Protein AF-A0A6P8RVP3-F1 (afdb_monomer)

Sequence (110 aa):
MLLPLLFLSVMMGFRLIEIETNASRRFVKILGPEFVPPALVKIQGVVNPFARRIHITFEKDNENFIFHMSIRFDEKKNVVVINSQTNGTWGEEERVLSYFPFAPSQGFEA

Secondary structure (DSSP, 8-state):
---SSHHHHHHTTSEEEEEEE--SS-------TT--SSEEEEEEEE--TT-SEEEEEEEEETTEEEEEEEEESSSSS-EEEEEEEETTEE-PPEEE-S-----TT-EEE-

Organism: Geotrypetes seraphini (NCBI:txid260995)

Structure (mmCIF, N/CA/C/O backbone):
data_AF-A0A6P8RVP3-F1
#
_entry.id   AF-A0A6P8RVP3-F1
#
loop_
_atom_site.group_PDB
_atom_site.id
_atom_site.type_symbol
_atom_site.label_atom_id
_atom_site.label_alt_id
_atom_site.label_comp_id
_atom_site.label_asym_id
_atom_site.label_entity_id
_atom_site.label_seq_id
_atom_site.pdbx_PDB_ins_code
_atom_site.Cartn_x
_atom_site.Cartn_y
_atom_site.Cartn_z
_atom_site.occupancy
_atom_site.B_iso_or_equiv
_atom_site.auth_seq_id
_atom_site.auth_comp_id
_atom_site.auth_asym_id
_atom_site.auth_atom_id
_atom_site.pdbx_PDB_model_num
ATOM 1 N N . MET A 1 1 ? -34.466 7.691 -8.330 1.00 40.69 1 MET A N 1
ATOM 2 C CA . MET A 1 1 ? -33.372 6.734 -8.066 1.00 40.69 1 MET A CA 1
ATOM 3 C C . MET A 1 1 ? -32.915 6.174 -9.406 1.00 40.69 1 MET A C 1
ATOM 5 O O . MET A 1 1 ? -33.463 5.191 -9.875 1.00 40.69 1 MET A O 1
ATOM 9 N N . LEU A 1 2 ? -32.015 6.886 -10.082 1.00 37.78 2 LEU A N 1
ATOM 10 C CA . LEU A 1 2 ? -31.491 6.527 -11.400 1.00 37.78 2 LEU A CA 1
ATOM 11 C C . LEU A 1 2 ? -30.008 6.879 -11.408 1.00 37.78 2 LEU A C 1
ATOM 13 O O . LEU A 1 2 ? -29.659 8.046 -11.527 1.00 37.78 2 LEU A O 1
ATOM 17 N N . LEU A 1 3 ? -29.169 5.864 -11.240 1.00 40.69 3 LEU A N 1
ATOM 18 C CA . LEU A 1 3 ? -27.788 5.827 -11.718 1.00 40.69 3 LEU A CA 1
ATOM 19 C C . LEU A 1 3 ? -27.336 4.359 -11.686 1.00 40.69 3 LEU A C 1
ATOM 21 O O . LEU A 1 3 ? -26.940 3.870 -10.633 1.00 40.69 3 LEU A O 1
ATOM 25 N N . PRO A 1 4 ? -27.459 3.636 -12.817 1.00 45.25 4 PRO A N 1
ATOM 26 C CA . PRO A 1 4 ? -26.464 2.602 -13.098 1.00 45.25 4 PRO A CA 1
ATOM 27 C C . PRO A 1 4 ? -26.111 2.498 -14.595 1.00 45.25 4 PRO A C 1
ATOM 29 O O . PRO A 1 4 ? -25.929 1.401 -15.105 1.00 45.25 4 PRO A O 1
ATOM 32 N N . LEU A 1 5 ? -26.035 3.616 -15.329 1.00 34.41 5 LEU A N 1
ATOM 33 C CA . LEU A 1 5 ? -25.626 3.588 -16.748 1.00 34.41 5 LEU A CA 1
ATOM 34 C C . LEU A 1 5 ? -24.344 4.380 -17.052 1.00 34.41 5 LEU A C 1
ATOM 36 O O . LEU A 1 5 ? -23.596 3.984 -17.941 1.00 34.41 5 LEU A O 1
ATOM 40 N N . LEU A 1 6 ? -24.004 5.417 -16.274 1.00 35.94 6 LEU A N 1
ATOM 41 C CA . LEU A 1 6 ? -22.732 6.135 -16.467 1.00 35.94 6 LEU A CA 1
ATOM 42 C C . LEU A 1 6 ? -21.501 5.334 -16.009 1.00 35.94 6 LEU A C 1
ATOM 44 O O . LEU A 1 6 ? -20.448 5.443 -16.629 1.00 35.94 6 LEU A O 1
ATOM 48 N N . PHE A 1 7 ? -21.631 4.485 -14.984 1.00 38.50 7 PHE A N 1
ATOM 49 C CA . PHE A 1 7 ? -20.525 3.636 -14.515 1.00 38.50 7 PHE A CA 1
ATOM 50 C C . PHE A 1 7 ? -20.146 2.539 -15.522 1.00 38.50 7 PHE A C 1
ATOM 52 O O . PHE A 1 7 ? -18.979 2.168 -15.615 1.00 38.50 7 PHE A O 1
ATOM 59 N N . LE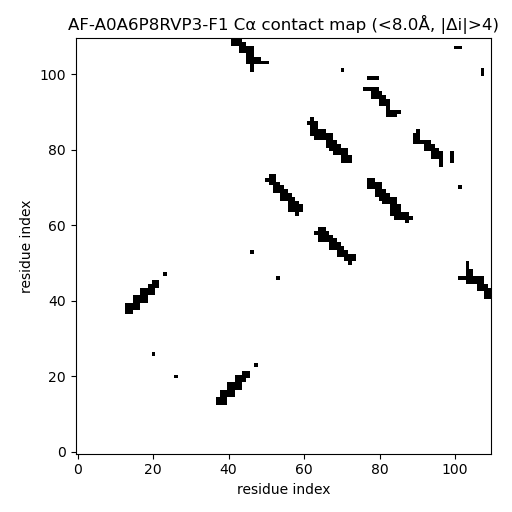U A 1 8 ? -21.103 2.057 -16.322 1.00 35.19 8 LEU A N 1
ATOM 60 C CA . LEU A 1 8 ? -20.851 1.003 -17.307 1.00 35.19 8 LEU A CA 1
ATOM 61 C C . LEU A 1 8 ? -20.141 1.541 -18.563 1.00 35.19 8 LEU A C 1
ATOM 63 O O . LEU A 1 8 ? -19.305 0.853 -19.142 1.00 35.19 8 LEU A O 1
ATOM 67 N N . SER A 1 9 ? -20.419 2.792 -18.952 1.00 37.06 9 SER A N 1
ATOM 68 C CA . SER A 1 9 ? -19.821 3.401 -20.148 1.00 37.06 9 SER A CA 1
ATOM 69 C C . SER A 1 9 ? -18.336 3.734 -19.985 1.00 37.06 9 SER A C 1
ATOM 71 O O . SER A 1 9 ? -17.623 3.741 -20.984 1.00 37.06 9 SER A O 1
ATOM 73 N N . VAL A 1 10 ? -17.854 3.999 -18.762 1.00 47.25 10 VAL A N 1
ATOM 74 C CA . VAL A 1 10 ? -16.418 4.235 -18.517 1.00 47.25 10 VAL A CA 1
ATOM 75 C C . VAL A 1 10 ? -15.639 2.918 -18.580 1.00 47.25 10 VAL A C 1
ATOM 77 O O . VAL A 1 10 ? -14.538 2.895 -19.113 1.00 47.25 10 VAL A O 1
ATOM 80 N N . MET A 1 11 ? -16.230 1.801 -18.141 1.00 49.50 11 MET A N 1
ATOM 81 C CA . MET A 1 11 ? -15.581 0.480 -18.139 1.00 49.50 11 MET A CA 1
ATOM 82 C C . MET A 1 11 ? -15.341 -0.103 -19.543 1.00 49.50 11 MET A C 1
ATOM 84 O O . MET A 1 11 ? -14.443 -0.922 -19.707 1.00 49.50 11 MET A O 1
ATOM 88 N N . MET A 1 12 ? -16.092 0.319 -20.571 1.00 53.31 12 MET A N 1
ATOM 89 C CA . MET A 1 12 ? -15.985 -0.237 -21.935 1.00 53.31 12 MET A CA 1
ATOM 90 C C . MET A 1 12 ? -14.663 0.082 -22.664 1.00 53.31 12 MET A C 1
ATOM 92 O O . MET A 1 12 ? -14.418 -0.492 -23.722 1.00 53.31 12 MET A O 1
ATOM 96 N N . GLY A 1 13 ? -13.811 0.963 -22.124 1.00 61.19 13 GLY A N 1
ATOM 97 C CA . GLY A 1 13 ? -12.521 1.335 -22.728 1.00 61.19 13 GLY A CA 1
ATOM 98 C C . GLY A 1 13 ? -11.268 0.871 -21.975 1.00 61.19 13 GLY A C 1
ATOM 99 O O . GLY A 1 13 ? -10.170 1.033 -22.501 1.00 61.19 13 GLY A O 1
ATOM 100 N N . PHE A 1 14 ? -11.399 0.311 -20.767 1.00 66.25 14 PHE A N 1
ATOM 101 C CA . PHE A 1 14 ? -10.257 -0.080 -19.934 1.00 66.25 14 PHE A CA 1
ATOM 102 C C . PHE A 1 14 ? -10.177 -1.596 -19.831 1.00 66.25 14 PHE A C 1
ATOM 104 O O . PHE A 1 14 ? -11.173 -2.280 -19.598 1.00 66.25 14 PHE A O 1
ATOM 111 N N . ARG A 1 15 ? -8.964 -2.136 -19.934 1.00 77.00 15 ARG A N 1
ATOM 112 C CA . ARG A 1 15 ? -8.730 -3.536 -19.586 1.00 77.00 15 ARG A CA 1
ATOM 113 C C . ARG A 1 15 ? -8.786 -3.678 -18.062 1.00 77.00 15 ARG A C 1
ATOM 115 O O . ARG A 1 15 ? -7.992 -3.043 -17.369 1.00 77.00 15 ARG A O 1
ATOM 122 N N . LEU A 1 16 ? -9.723 -4.486 -17.561 1.00 74.75 16 LEU A N 1
ATOM 123 C CA . LEU A 1 16 ? -9.852 -4.818 -16.141 1.00 74.75 16 LEU A CA 1
ATOM 124 C C . LEU A 1 16 ? -8.889 -5.953 -15.774 1.00 74.75 16 LEU A C 1
ATOM 126 O O . LEU A 1 16 ? -8.880 -7.004 -16.417 1.00 74.75 16 LEU A O 1
ATOM 130 N N . ILE A 1 17 ? -8.097 -5.745 -14.726 1.00 79.31 17 ILE A N 1
ATOM 131 C CA . ILE A 1 17 ? -7.244 -6.769 -14.121 1.00 79.31 17 ILE A CA 1
ATOM 132 C C . ILE A 1 17 ? -7.698 -6.971 -12.686 1.00 79.31 17 ILE A C 1
ATOM 134 O O . ILE A 1 17 ? -7.505 -6.096 -11.846 1.00 79.31 17 ILE A O 1
ATOM 138 N N . GLU A 1 18 ? -8.256 -8.144 -12.408 1.00 77.81 18 GLU A N 1
ATOM 139 C CA . GLU A 1 18 ? -8.657 -8.529 -11.058 1.00 77.81 18 GLU A CA 1
ATOM 140 C C . GLU A 1 18 ? -7.513 -9.261 -10.345 1.00 77.81 18 GLU A C 1
ATOM 142 O O . GLU A 1 18 ? -6.789 -10.093 -10.919 1.00 77.81 18 GLU A O 1
ATOM 147 N N . ILE A 1 19 ? -7.311 -8.892 -9.084 1.00 78.50 19 ILE A N 1
ATOM 148 C CA . ILE A 1 19 ? -6.347 -9.504 -8.179 1.00 78.50 19 ILE A CA 1
ATOM 149 C C . ILE A 1 19 ? -7.075 -9.830 -6.881 1.00 78.50 19 ILE A C 1
ATOM 151 O O . ILE A 1 19 ? -7.382 -8.940 -6.091 1.00 78.50 19 ILE A O 1
ATOM 155 N N . GLU A 1 20 ? -7.305 -11.118 -6.649 1.00 74.94 20 GLU A N 1
ATOM 156 C CA . GLU A 1 20 ? -7.785 -11.621 -5.368 1.00 74.94 20 GLU A CA 1
ATOM 157 C C . GLU A 1 20 ? -6.597 -12.043 -4.503 1.00 74.94 20 GLU A C 1
ATOM 159 O O . GLU A 1 20 ? -5.744 -12.829 -4.926 1.00 74.94 20 GLU A O 1
ATOM 164 N N . THR A 1 21 ? -6.533 -11.530 -3.277 1.00 68.62 21 THR A N 1
ATOM 165 C CA . THR A 1 21 ? -5.525 -11.940 -2.297 1.00 68.62 21 THR A CA 1
ATOM 166 C C . THR A 1 21 ? -6.170 -12.265 -0.955 1.00 68.62 21 THR A C 1
ATOM 168 O O . THR A 1 21 ? -6.846 -11.444 -0.338 1.00 68.62 21 THR A O 1
ATOM 171 N N . ASN A 1 22 ? -5.934 -13.486 -0.474 1.00 62.03 22 ASN A N 1
ATOM 172 C CA . ASN A 1 22 ? -6.268 -13.908 0.890 1.00 62.03 22 ASN A CA 1
ATOM 173 C C . ASN A 1 22 ? -5.027 -13.956 1.800 1.00 62.03 22 ASN A C 1
ATOM 175 O O . ASN A 1 22 ? -5.092 -14.455 2.926 1.00 62.03 22 ASN A O 1
ATOM 179 N N . ALA A 1 23 ? -3.871 -13.530 1.286 1.00 55.00 23 ALA A N 1
ATOM 180 C CA . ALA A 1 23 ? -2.599 -13.936 1.845 1.00 55.00 23 ALA A CA 1
ATOM 181 C C . ALA A 1 23 ? -2.234 -13.102 3.077 1.00 55.00 23 ALA A C 1
ATOM 183 O O . ALA A 1 23 ? -2.109 -11.882 3.033 1.00 55.00 23 ALA A O 1
ATOM 184 N N . SER A 1 24 ? -1.913 -13.794 4.167 1.00 58.91 24 SER A N 1
ATOM 185 C CA . SER A 1 24 ? -1.204 -13.256 5.335 1.00 58.91 24 SER A CA 1
ATOM 186 C C . SER A 1 24 ? 0.276 -12.920 5.053 1.00 58.91 24 SER A C 1
ATOM 188 O O . SER A 1 24 ? 1.046 -12.687 5.983 1.00 58.91 24 SER A O 1
ATOM 190 N N . ARG A 1 25 ? 0.697 -12.921 3.779 1.00 65.38 25 ARG A N 1
ATOM 191 C CA . ARG A 1 25 ? 2.077 -12.738 3.298 1.00 65.38 25 ARG A CA 1
ATOM 192 C C . ARG A 1 25 ? 2.108 -11.800 2.087 1.00 65.38 25 ARG A C 1
ATOM 194 O O . ARG A 1 25 ? 1.083 -11.584 1.449 1.00 65.38 25 ARG A O 1
ATOM 201 N N . ARG A 1 26 ? 3.299 -11.282 1.750 1.00 74.19 26 ARG A N 1
ATOM 202 C CA . ARG A 1 26 ? 3.526 -10.458 0.547 1.00 74.19 26 ARG A CA 1
ATOM 203 C C . ARG A 1 26 ? 3.043 -11.216 -0.695 1.00 74.19 26 ARG A C 1
ATOM 205 O O . ARG A 1 26 ? 3.536 -12.305 -0.979 1.00 74.19 26 ARG A O 1
ATOM 212 N N . PHE A 1 27 ? 2.106 -10.618 -1.420 1.00 81.12 27 PHE A N 1
ATOM 213 C CA . PHE A 1 27 ? 1.656 -11.072 -2.730 1.00 81.12 27 PHE A CA 1
ATOM 214 C C . PHE A 1 27 ? 2.293 -10.186 -3.803 1.00 81.12 27 PHE A C 1
ATOM 216 O O . PHE A 1 27 ? 2.335 -8.968 -3.646 1.00 81.12 27 PHE A O 1
ATOM 223 N N . VAL A 1 28 ? 2.801 -10.792 -4.875 1.00 82.00 28 VAL A N 1
ATOM 224 C CA . VAL A 1 28 ? 3.389 -10.080 -6.016 1.00 82.00 28 VAL A CA 1
ATOM 225 C C . VAL A 1 28 ? 2.822 -10.684 -7.294 1.00 82.00 28 VAL A C 1
ATOM 227 O O . VAL A 1 28 ? 2.898 -11.897 -7.487 1.00 82.00 28 VAL A O 1
ATOM 230 N N . LYS A 1 29 ? 2.276 -9.840 -8.172 1.00 83.88 29 LYS A N 1
ATOM 231 C CA . LYS A 1 29 ? 1.836 -10.219 -9.519 1.00 83.88 29 LYS A CA 1
ATOM 232 C C . LYS A 1 29 ? 2.597 -9.384 -10.537 1.00 83.88 29 LYS A C 1
ATOM 234 O O . LYS A 1 29 ? 2.530 -8.160 -10.508 1.00 83.88 29 LYS A O 1
ATOM 239 N N . ILE A 1 30 ? 3.300 -10.056 -11.443 1.00 84.62 30 ILE A N 1
ATOM 240 C CA . ILE A 1 30 ? 3.916 -9.413 -12.604 1.00 84.62 30 ILE A CA 1
ATOM 241 C C . ILE A 1 30 ? 2.794 -9.173 -13.616 1.00 84.62 30 ILE A C 1
ATOM 243 O O . ILE A 1 30 ? 2.154 -10.126 -14.051 1.00 84.62 30 ILE A O 1
ATOM 247 N N . LEU A 1 31 ? 2.525 -7.908 -13.948 1.00 82.31 31 LEU A N 1
ATOM 248 C CA . LEU A 1 31 ? 1.414 -7.530 -14.835 1.00 82.31 31 LEU A CA 1
ATOM 249 C C . LEU A 1 31 ? 1.691 -7.804 -16.327 1.00 82.31 31 LEU A C 1
ATOM 251 O O . LEU A 1 31 ? 0.769 -7.709 -17.131 1.00 82.31 31 LEU A O 1
ATOM 255 N N . GLY A 1 32 ? 2.938 -8.154 -16.667 1.00 79.88 32 GLY A N 1
ATOM 256 C CA . GLY A 1 32 ? 3.364 -8.559 -18.007 1.00 79.88 32 GLY A CA 1
ATOM 257 C C . GLY A 1 32 ? 3.285 -7.447 -19.070 1.00 79.88 32 GLY A C 1
ATOM 258 O O . GLY A 1 32 ? 2.835 -6.334 -18.789 1.00 79.88 32 GLY A O 1
ATOM 259 N N . PRO A 1 33 ? 3.764 -7.709 -20.301 1.00 79.69 33 PRO A N 1
ATOM 260 C CA . PRO A 1 33 ? 3.703 -6.753 -21.416 1.00 79.69 33 PRO A CA 1
ATOM 261 C C . PRO A 1 33 ? 2.269 -6.402 -21.849 1.00 79.69 33 PRO A C 1
ATOM 263 O O . PRO A 1 33 ? 2.052 -5.416 -22.546 1.00 79.69 33 PRO A O 1
ATOM 266 N N . GLU A 1 34 ? 1.281 -7.197 -21.449 1.00 73.44 34 GLU A N 1
ATOM 267 C CA . GLU A 1 34 ? -0.136 -6.986 -21.721 1.00 73.44 34 GLU A CA 1
ATOM 268 C C . GLU A 1 34 ? -0.770 -5.871 -20.870 1.00 73.44 34 GLU A C 1
ATOM 270 O O . GLU A 1 34 ? -1.913 -5.469 -21.123 1.00 73.44 34 GLU A O 1
ATOM 275 N N . PHE A 1 35 ? -0.065 -5.381 -19.847 1.00 81.19 35 PHE A N 1
ATOM 276 C CA . PHE A 1 35 ? -0.475 -4.201 -19.100 1.00 81.19 35 PHE A CA 1
ATOM 277 C C . PHE A 1 35 ? -0.194 -2.939 -19.914 1.00 81.19 35 PHE A C 1
ATOM 279 O O . PHE A 1 35 ? 0.909 -2.395 -19.904 1.00 81.19 35 PHE A O 1
ATOM 286 N N . VAL A 1 36 ? -1.218 -2.472 -20.622 1.00 81.44 36 VAL A N 1
ATOM 287 C CA . VAL A 1 36 ? -1.153 -1.263 -21.442 1.00 81.44 36 VAL A CA 1
ATOM 288 C C . VAL A 1 36 ? -2.106 -0.226 -20.856 1.00 81.44 36 VAL A C 1
ATOM 290 O O . VAL A 1 36 ? -3.312 -0.474 -20.807 1.00 81.44 36 VAL A O 1
ATOM 293 N N . PRO A 1 37 ? -1.597 0.930 -20.398 1.00 82.88 37 PRO A N 1
ATOM 294 C CA . PRO A 1 37 ? -2.447 2.038 -20.005 1.00 82.88 37 PRO A CA 1
ATOM 295 C C . PRO A 1 37 ? -3.275 2.580 -21.191 1.00 82.88 37 PRO A C 1
ATOM 297 O O . PRO A 1 37 ? -2.765 2.649 -22.309 1.00 82.88 37 PRO A O 1
ATOM 300 N N . PRO A 1 38 ? -4.518 3.024 -20.955 1.00 86.56 38 PRO A N 1
ATOM 301 C CA . PRO A 1 38 ? -5.152 3.080 -19.649 1.00 86.56 38 PRO A CA 1
ATOM 302 C C . PRO A 1 38 ? -5.743 1.716 -19.236 1.00 86.56 38 PRO A C 1
ATOM 304 O O . PRO A 1 38 ? -6.431 1.048 -20.005 1.00 86.56 38 PRO A O 1
ATOM 307 N N . ALA A 1 39 ? -5.485 1.304 -17.994 1.00 83.44 39 ALA A N 1
ATOM 308 C CA . ALA A 1 39 ? -5.948 0.034 -17.439 1.00 83.44 39 ALA A CA 1
ATOM 309 C C . ALA A 1 39 ? -6.576 0.257 -16.062 1.00 83.44 39 ALA A C 1
ATOM 311 O O . ALA A 1 39 ? -6.155 1.150 -15.325 1.00 83.44 39 ALA A O 1
ATOM 312 N N . LEU A 1 40 ? -7.567 -0.566 -15.722 1.00 86.06 40 LEU A N 1
ATOM 313 C CA . LEU A 1 40 ? -8.171 -0.590 -14.396 1.00 86.06 40 LEU A CA 1
ATOM 314 C C . LEU A 1 40 ? -7.671 -1.830 -13.662 1.00 86.06 40 LEU A C 1
ATOM 316 O O . LEU A 1 40 ? -7.874 -2.955 -14.118 1.00 86.06 40 LEU A O 1
ATOM 320 N N . VAL A 1 41 ? -7.028 -1.625 -12.518 1.00 86.62 41 VAL A N 1
ATOM 321 C CA . VAL A 1 41 ? -6.634 -2.716 -11.627 1.00 86.62 41 VAL A CA 1
ATOM 322 C C . VAL A 1 41 ? -7.591 -2.713 -10.454 1.00 86.62 41 VAL A C 1
ATOM 324 O O . VAL A 1 41 ? -7.731 -1.693 -9.790 1.00 86.62 41 VAL A O 1
ATOM 327 N N . LYS A 1 42 ? -8.240 -3.851 -10.231 1.00 88.38 42 LYS A N 1
ATOM 328 C CA . LYS A 1 42 ? -9.166 -4.078 -9.131 1.00 88.38 42 LYS A CA 1
ATOM 329 C C . LYS A 1 42 ? -8.549 -5.079 -8.168 1.00 88.38 42 LYS A C 1
ATOM 331 O O . LYS A 1 42 ? -8.201 -6.192 -8.571 1.00 88.38 42 LYS A O 1
ATOM 336 N N . ILE A 1 43 ? -8.419 -4.696 -6.904 1.00 88.25 43 ILE A N 1
ATOM 337 C CA . ILE A 1 43 ? -7.821 -5.535 -5.866 1.00 88.25 43 ILE A CA 1
ATOM 338 C C . ILE A 1 43 ? -8.879 -5.848 -4.821 1.00 88.25 43 ILE A C 1
ATOM 340 O O . ILE A 1 43 ? -9.444 -4.947 -4.207 1.00 88.25 43 ILE A O 1
ATOM 344 N N . GLN A 1 44 ? -9.123 -7.136 -4.598 1.00 89.62 44 GLN A N 1
ATOM 345 C CA . GLN A 1 44 ? -10.050 -7.618 -3.583 1.00 89.62 44 GLN A CA 1
ATOM 346 C C . GLN A 1 44 ? -9.324 -8.514 -2.586 1.00 89.62 44 GLN A C 1
ATOM 348 O O . GLN A 1 44 ? -8.454 -9.314 -2.940 1.00 89.62 44 GLN A O 1
ATOM 353 N N . GLY A 1 45 ? -9.685 -8.387 -1.316 1.00 87.88 45 GLY A N 1
ATOM 354 C CA . GLY A 1 45 ? -9.088 -9.207 -0.273 1.00 87.88 45 GLY A CA 1
ATOM 355 C C . GLY A 1 45 ? -9.762 -9.042 1.074 1.00 87.88 45 GLY A C 1
ATOM 356 O O . GLY A 1 45 ? -10.728 -8.299 1.217 1.00 87.88 45 GLY A O 1
ATOM 357 N N . VAL A 1 46 ? -9.233 -9.745 2.073 1.00 89.69 46 VAL A N 1
ATOM 358 C CA . VAL A 1 46 ? -9.673 -9.647 3.469 1.00 89.69 46 VAL A CA 1
ATOM 359 C C . VAL A 1 46 ? -8.518 -9.126 4.307 1.00 89.69 46 VAL A C 1
ATOM 361 O O . VAL A 1 46 ? -7.404 -9.650 4.246 1.00 89.69 46 VAL A O 1
ATOM 364 N N . VAL A 1 47 ? -8.775 -8.090 5.103 1.00 90.19 47 VAL A N 1
ATOM 365 C CA . VAL A 1 47 ? -7.770 -7.530 6.008 1.00 90.19 47 VAL A CA 1
ATOM 366 C C . VAL A 1 47 ? -7.392 -8.570 7.059 1.00 90.19 47 VAL A C 1
ATOM 368 O O . VAL A 1 47 ? -8.255 -9.123 7.744 1.00 90.19 47 VAL A O 1
ATOM 371 N N . ASN A 1 48 ? -6.092 -8.810 7.236 1.00 89.94 48 ASN A N 1
ATOM 372 C CA . ASN A 1 48 ? -5.615 -9.695 8.295 1.00 89.94 48 ASN A CA 1
ATOM 373 C C . ASN A 1 48 ? -6.090 -9.190 9.683 1.00 89.94 48 ASN A C 1
ATOM 375 O O . ASN A 1 48 ? -5.960 -7.994 9.954 1.00 89.94 48 ASN A O 1
ATOM 379 N N . PRO A 1 49 ? -6.584 -10.066 10.584 1.00 91.88 49 PRO A N 1
ATOM 380 C CA . PRO A 1 49 ? -7.119 -9.665 11.893 1.00 91.88 49 PRO A CA 1
ATOM 381 C C . PRO A 1 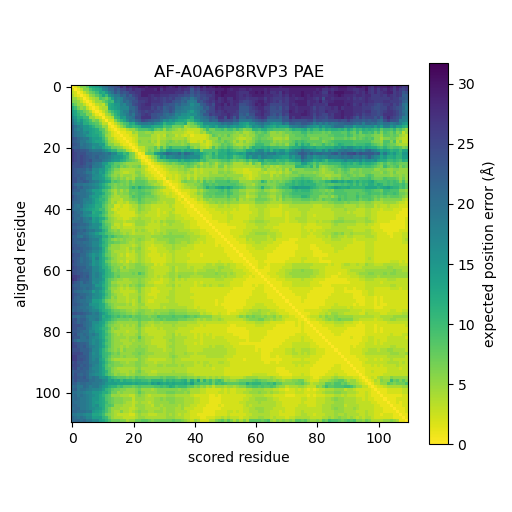49 ? -6.148 -8.860 12.773 1.00 91.88 49 PRO A C 1
ATOM 383 O O . PRO A 1 49 ? -6.576 -8.095 13.632 1.00 91.88 49 PRO A O 1
ATOM 386 N N . PHE A 1 50 ? -4.841 -9.025 12.561 1.00 91.81 50 PHE A N 1
ATOM 387 C CA . PHE A 1 50 ? -3.778 -8.364 13.320 1.00 91.81 50 PHE A CA 1
ATOM 388 C C . PHE A 1 50 ? -2.934 -7.431 12.442 1.00 91.81 50 PHE A C 1
ATOM 390 O O . PHE A 1 50 ? -1.792 -7.107 12.781 1.00 91.81 50 PHE A O 1
ATOM 397 N N . ALA A 1 51 ? -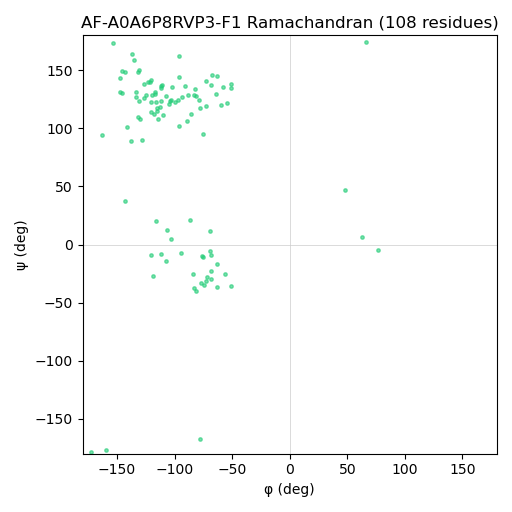3.467 -7.011 11.289 1.00 90.38 51 ALA A N 1
ATOM 398 C CA . ALA A 1 51 ? -2.781 -6.093 10.394 1.00 90.38 51 ALA A CA 1
ATOM 399 C C . ALA A 1 51 ? -2.491 -4.768 11.105 1.00 90.38 51 ALA A C 1
ATOM 401 O O . ALA A 1 51 ? -3.397 -4.042 11.506 1.00 90.38 51 ALA A O 1
ATOM 402 N N . ARG A 1 52 ? -1.209 -4.413 11.196 1.00 93.44 52 ARG A N 1
ATOM 403 C CA . ARG A 1 52 ? -0.803 -3.041 11.528 1.00 93.44 52 ARG A CA 1
ATOM 404 C C . ARG A 1 52 ? -0.811 -2.152 10.296 1.00 93.44 52 ARG A C 1
ATOM 406 O O . ARG A 1 52 ? -1.175 -0.981 10.380 1.00 93.44 52 ARG A O 1
ATOM 413 N N . ARG A 1 53 ? -0.398 -2.714 9.156 1.00 93.88 53 ARG A N 1
ATOM 414 C CA . ARG A 1 53 ? -0.321 -2.029 7.867 1.00 93.88 53 ARG A CA 1
ATOM 415 C C . ARG A 1 53 ? -0.644 -2.970 6.719 1.00 93.88 53 ARG A C 1
ATOM 417 O O . ARG A 1 53 ? -0.336 -4.159 6.790 1.00 93.88 53 ARG A O 1
ATOM 424 N N . ILE A 1 54 ? -1.216 -2.413 5.662 1.00 91.56 54 ILE A N 1
ATOM 425 C CA . ILE A 1 54 ? -1.369 -3.058 4.356 1.00 91.56 54 ILE A CA 1
ATOM 426 C C . ILE A 1 54 ? -0.688 -2.156 3.335 1.00 91.56 54 ILE A C 1
ATOM 428 O O . ILE A 1 54 ? -0.804 -0.932 3.420 1.00 91.56 54 ILE A O 1
ATOM 432 N N . HIS A 1 55 ? 0.020 -2.760 2.388 1.00 92.50 55 HIS A N 1
ATOM 433 C CA . HIS A 1 55 ? 0.669 -2.042 1.302 1.00 92.50 55 HIS A CA 1
ATOM 434 C C . HIS A 1 55 ? 0.122 -2.528 -0.035 1.00 92.50 55 HIS A C 1
ATOM 436 O O . HIS A 1 55 ? 0.102 -3.732 -0.289 1.00 92.50 55 HIS A O 1
ATOM 442 N N . ILE A 1 56 ? -0.300 -1.588 -0.874 1.00 91.94 56 ILE A N 1
AT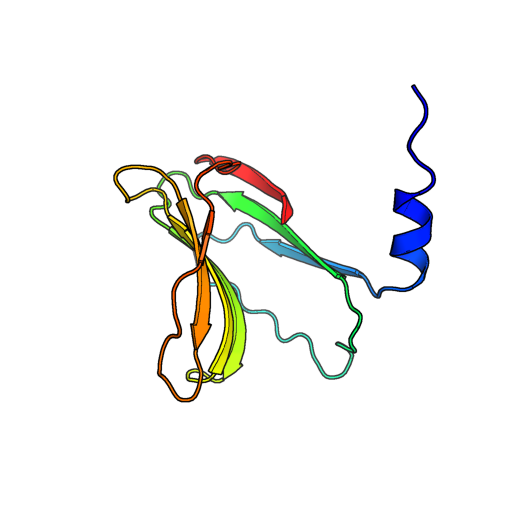OM 443 C CA . ILE A 1 56 ? -0.628 -1.820 -2.279 1.00 91.94 56 ILE A CA 1
ATOM 444 C C . ILE A 1 56 ? 0.379 -1.011 -3.087 1.00 91.94 56 ILE A C 1
ATOM 446 O O . ILE A 1 56 ? 0.411 0.217 -2.984 1.00 91.94 56 ILE A O 1
ATOM 450 N N . THR A 1 57 ? 1.237 -1.697 -3.839 1.00 93.00 57 THR A N 1
ATOM 451 C CA . THR A 1 57 ? 2.340 -1.066 -4.568 1.00 93.00 57 THR A CA 1
ATOM 452 C C . THR A 1 57 ? 2.326 -1.426 -6.044 1.00 93.00 57 THR A C 1
ATOM 454 O O . THR A 1 57 ? 2.113 -2.579 -6.414 1.00 93.00 57 THR A O 1
ATOM 457 N N . PHE A 1 58 ? 2.593 -0.427 -6.883 1.00 92.06 58 PHE A N 1
ATOM 458 C CA . PHE A 1 58 ? 3.031 -0.622 -8.259 1.00 92.06 58 PHE A CA 1
ATOM 459 C C . PHE A 1 58 ? 4.492 -0.186 -8.329 1.00 92.06 58 PHE A C 1
ATOM 461 O O . PHE A 1 58 ? 4.811 0.993 -8.164 1.00 92.06 58 PHE A O 1
ATOM 468 N N . GLU A 1 59 ? 5.382 -1.151 -8.532 1.00 91.81 59 GLU A N 1
ATOM 469 C CA . GLU A 1 59 ? 6.828 -0.949 -8.549 1.00 91.81 59 GLU A CA 1
ATOM 470 C C . GLU A 1 59 ? 7.408 -1.401 -9.889 1.00 91.81 59 GLU A C 1
ATOM 472 O O . GLU A 1 59 ? 6.983 -2.405 -10.463 1.00 91.81 59 GLU A O 1
ATOM 477 N N . LYS A 1 60 ? 8.362 -0.625 -10.406 1.00 90.00 60 LYS A N 1
ATOM 478 C CA . LYS A 1 60 ? 9.170 -1.008 -11.568 1.00 90.00 60 LYS A CA 1
ATOM 479 C C . LYS A 1 60 ? 10.315 -1.923 -11.133 1.00 90.00 60 LYS A C 1
ATOM 481 O O . LYS A 1 60 ? 10.647 -2.879 -11.827 1.00 90.00 60 LYS A O 1
ATOM 486 N N . ASP A 1 61 ? 10.910 -1.597 -9.992 1.00 91.62 61 ASP A N 1
ATOM 487 C CA . ASP A 1 61 ? 12.013 -2.299 -9.348 1.00 91.62 61 ASP A CA 1
ATOM 488 C C . ASP A 1 61 ? 12.056 -1.920 -7.853 1.00 91.62 61 ASP A C 1
ATOM 490 O O . ASP A 1 61 ? 11.204 -1.178 -7.366 1.00 91.62 61 ASP A O 1
ATOM 494 N N . ASN A 1 62 ? 13.050 -2.432 -7.121 1.00 90.50 62 ASN A N 1
ATOM 495 C CA . ASN A 1 62 ? 13.177 -2.247 -5.670 1.00 90.50 62 ASN A CA 1
ATOM 496 C C . ASN A 1 62 ? 13.517 -0.810 -5.230 1.00 90.50 62 ASN A C 1
ATOM 498 O O . ASN A 1 62 ? 13.577 -0.558 -4.028 1.00 90.50 62 ASN A O 1
ATOM 502 N N . GLU A 1 63 ? 13.772 0.108 -6.161 1.00 95.25 63 GLU A N 1
ATOM 503 C CA . GLU A 1 63 ? 14.107 1.509 -5.880 1.00 95.25 63 GLU A CA 1
ATOM 504 C C . GLU A 1 63 ? 13.109 2.493 -6.505 1.00 95.25 63 GLU A C 1
ATOM 506 O O . GLU A 1 63 ? 13.162 3.692 -6.220 1.00 95.25 63 GLU A O 1
ATOM 511 N N . ASN A 1 64 ? 12.203 2.002 -7.354 1.00 95.25 64 ASN A N 1
ATOM 512 C CA . ASN A 1 64 ? 11.272 2.813 -8.126 1.00 95.25 64 ASN A CA 1
ATOM 513 C C . ASN A 1 64 ? 9.833 2.316 -7.940 1.00 95.25 64 ASN A C 1
ATOM 515 O O . ASN A 1 64 ? 9.321 1.483 -8.698 1.00 95.25 64 ASN A O 1
ATOM 519 N N . PHE A 1 65 ? 9.166 2.878 -6.934 1.00 95.62 65 PHE A N 1
ATOM 520 C CA . PHE A 1 65 ? 7.761 2.638 -6.624 1.00 95.62 65 PHE A CA 1
ATOM 521 C C . PHE A 1 65 ? 6.942 3.750 -7.267 1.00 95.62 65 PHE A C 1
ATOM 523 O O . PHE A 1 65 ? 6.878 4.865 -6.752 1.00 95.62 65 PHE A O 1
ATOM 530 N N . ILE A 1 66 ? 6.308 3.437 -8.395 1.00 94.06 66 ILE A N 1
ATOM 531 C CA . ILE A 1 66 ? 5.470 4.376 -9.150 1.00 94.06 66 ILE A CA 1
ATOM 532 C C . ILE A 1 66 ? 4.274 4.807 -8.293 1.00 94.06 66 ILE A C 1
ATOM 534 O O . ILE A 1 66 ? 3.854 5.959 -8.331 1.00 94.06 66 ILE A O 1
ATOM 538 N N . PHE A 1 67 ? 3.750 3.878 -7.495 1.00 94.56 67 PHE A N 1
ATOM 539 C CA . PHE A 1 67 ? 2.664 4.122 -6.561 1.00 94.56 67 PHE A CA 1
ATOM 540 C C . PHE A 1 67 ? 2.830 3.239 -5.328 1.00 94.56 67 PHE A C 1
ATOM 542 O O . PHE A 1 67 ? 3.019 2.027 -5.440 1.00 94.56 67 PHE A O 1
ATOM 549 N N . HIS A 1 68 ? 2.723 3.839 -4.149 1.00 95.81 68 HIS A N 1
ATOM 550 C CA . HIS A 1 68 ? 2.729 3.153 -2.868 1.00 95.81 68 HIS A CA 1
ATOM 551 C C . HIS A 1 68 ? 1.576 3.660 -2.011 1.00 95.81 68 HIS A C 1
ATOM 553 O O . HIS A 1 68 ? 1.615 4.779 -1.504 1.00 95.81 68 HIS A O 1
ATOM 559 N N . MET A 1 69 ? 0.574 2.814 -1.800 1.00 95.12 69 MET A N 1
ATOM 560 C CA . MET A 1 69 ? -0.482 3.046 -0.824 1.00 95.12 69 MET A CA 1
ATOM 561 C C . MET A 1 69 ? -0.181 2.244 0.442 1.00 95.12 69 MET A C 1
ATOM 563 O O . MET A 1 69 ? -0.062 1.022 0.397 1.00 95.12 69 MET A O 1
ATOM 567 N N . SER A 1 70 ? -0.093 2.925 1.581 1.00 95.31 70 SER A N 1
ATOM 568 C CA . SER A 1 70 ? 0.060 2.336 2.909 1.00 95.31 70 SER A CA 1
ATOM 569 C C . SER A 1 70 ? -1.183 2.622 3.746 1.00 95.31 70 SER A C 1
ATOM 571 O O . SER A 1 70 ? -1.405 3.748 4.185 1.00 95.31 70 SER A O 1
ATOM 573 N N . ILE A 1 71 ? -1.986 1.593 3.990 1.00 94.62 71 ILE A N 1
ATOM 574 C CA . ILE A 1 71 ? -3.134 1.639 4.898 1.00 94.62 71 ILE A CA 1
ATOM 575 C C . ILE A 1 71 ? -2.598 1.347 6.298 1.00 94.62 71 ILE A C 1
ATOM 577 O O . ILE A 1 71 ? -2.127 0.238 6.547 1.00 94.62 71 ILE A O 1
ATOM 581 N N . ARG A 1 72 ? -2.621 2.332 7.200 1.00 96.06 72 ARG A N 1
ATOM 582 C CA . ARG A 1 72 ? -1.994 2.247 8.527 1.00 96.06 72 ARG A CA 1
ATOM 583 C C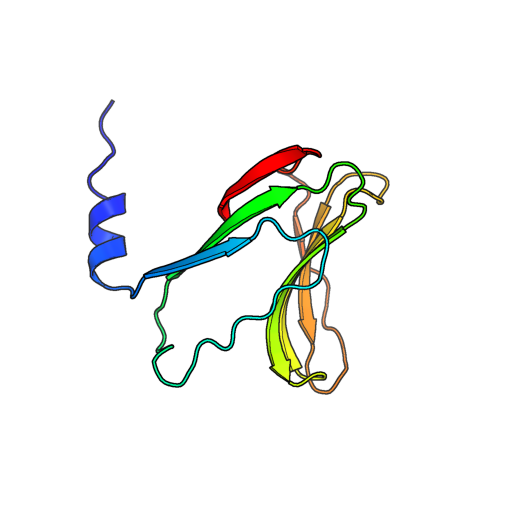 . ARG A 1 72 ? -3.056 2.250 9.625 1.00 96.06 72 ARG A C 1
ATOM 585 O O . ARG A 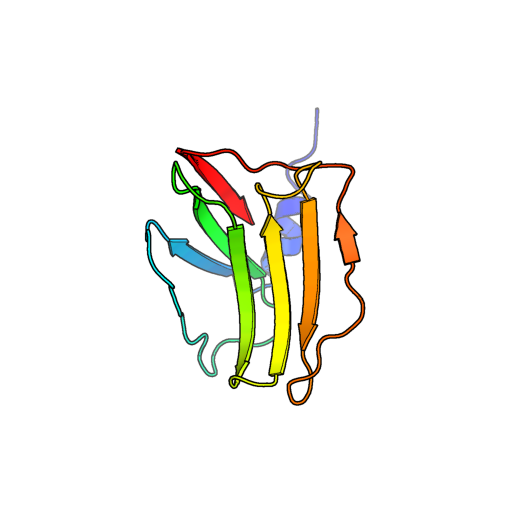1 72 ? -3.792 3.222 9.779 1.00 96.06 72 ARG A O 1
ATOM 592 N N . PHE A 1 73 ? -3.100 1.166 10.395 1.00 94.69 73 PHE A N 1
ATOM 593 C CA . PHE A 1 73 ? -3.952 0.998 11.581 1.00 94.69 73 PHE A CA 1
ATOM 594 C C . PHE A 1 73 ? -3.215 1.358 12.879 1.00 94.69 73 PHE A C 1
ATOM 596 O O . PHE A 1 73 ? -3.805 1.351 13.953 1.00 94.69 73 PHE A O 1
ATOM 603 N N . ASP A 1 74 ? -1.906 1.611 12.795 1.00 94.75 74 ASP A N 1
ATOM 604 C CA . ASP A 1 74 ? -1.019 1.775 13.946 1.00 94.75 74 ASP A CA 1
ATOM 605 C C . ASP A 1 74 ? -0.582 3.225 14.211 1.00 94.75 74 ASP A C 1
ATOM 607 O O . ASP A 1 74 ? 0.322 3.467 15.010 1.00 94.75 74 ASP A O 1
ATOM 611 N N . GLU A 1 75 ? -1.233 4.197 13.570 1.00 94.31 75 GLU A N 1
ATOM 612 C CA . GLU A 1 75 ? -1.102 5.623 13.887 1.00 94.31 75 GLU A CA 1
ATOM 613 C C . GLU A 1 75 ? -2.238 6.084 14.819 1.00 94.31 75 GLU A C 1
ATOM 615 O O . GLU A 1 75 ? -3.275 5.433 14.921 1.00 94.31 75 GLU A O 1
ATOM 620 N N . LYS A 1 76 ? -2.073 7.236 15.496 1.00 90.00 76 LYS A N 1
ATOM 621 C CA . LYS A 1 76 ? -3.086 7.782 16.435 1.00 90.00 76 LYS A CA 1
ATOM 622 C C . LYS A 1 76 ? -4.487 7.866 15.822 1.00 90.00 76 LYS A C 1
ATOM 624 O O . LYS A 1 76 ? -5.480 7.687 16.520 1.00 90.00 76 LYS A O 1
ATOM 629 N N . LYS A 1 77 ? -4.545 8.185 14.529 1.00 91.50 77 LYS A N 1
ATOM 630 C CA . LYS A 1 77 ? -5.734 8.091 13.695 1.00 91.50 77 LYS A CA 1
ATOM 631 C C . LYS A 1 77 ? -5.369 7.219 12.505 1.00 91.50 77 LYS A C 1
ATOM 633 O O . LYS A 1 77 ? -4.376 7.505 11.837 1.00 91.50 77 LYS A O 1
ATOM 638 N N . ASN A 1 78 ? -6.182 6.202 12.246 1.00 94.88 78 ASN A N 1
ATOM 639 C CA . ASN A 1 78 ? -6.051 5.380 11.051 1.00 94.88 78 ASN A CA 1
ATOM 640 C C . ASN A 1 78 ? -5.989 6.272 9.805 1.00 94.88 78 ASN A C 1
ATOM 642 O O . ASN A 1 78 ? -6.764 7.225 9.677 1.00 94.88 78 ASN A O 1
ATOM 646 N N . VAL A 1 79 ? -5.053 5.976 8.908 1.00 96.38 79 VAL A N 1
ATOM 647 C CA . VAL A 1 79 ? -4.747 6.833 7.761 1.00 96.38 79 VAL A CA 1
ATOM 648 C C . VAL A 1 79 ? -4.319 5.993 6.569 1.00 96.38 79 VAL A C 1
ATOM 650 O O . VAL A 1 79 ? -3.634 4.979 6.718 1.00 96.38 79 VAL A O 1
ATOM 653 N N . VAL A 1 80 ? -4.721 6.425 5.377 1.00 96.12 80 VAL A N 1
ATOM 654 C CA . VAL A 1 80 ? -4.127 5.941 4.131 1.00 96.12 80 VAL A CA 1
ATOM 655 C C . VAL A 1 80 ? -3.077 6.951 3.699 1.00 96.12 80 VAL A C 1
ATOM 657 O O . VAL A 1 80 ? -3.370 8.141 3.575 1.00 96.12 80 VAL A O 1
ATOM 660 N N . VAL A 1 81 ? -1.854 6.476 3.504 1.00 96.81 81 VAL A N 1
ATOM 661 C CA . VAL A 1 81 ? -0.733 7.273 3.012 1.00 96.81 81 VAL A CA 1
ATOM 662 C C . VAL A 1 81 ? -0.431 6.863 1.583 1.00 96.81 81 VAL A C 1
ATOM 664 O O . VAL A 1 81 ? -0.252 5.675 1.322 1.00 96.81 81 VAL A O 1
ATOM 667 N N . ILE A 1 82 ? -0.362 7.827 0.677 1.00 96.88 82 ILE A N 1
ATOM 668 C CA . ILE A 1 82 ? 0.021 7.631 -0.718 1.00 96.88 82 ILE A CA 1
ATOM 669 C C . ILE A 1 82 ? 1.375 8.305 -0.927 1.00 96.88 82 ILE A C 1
ATOM 671 O O . ILE A 1 82 ? 1.612 9.406 -0.433 1.00 96.88 82 ILE A O 1
ATOM 675 N N . ASN A 1 83 ? 2.287 7.616 -1.604 1.00 98.06 83 ASN A N 1
ATOM 676 C CA . ASN A 1 83 ? 3.595 8.154 -1.959 1.00 98.06 83 ASN A CA 1
ATOM 677 C C . ASN A 1 83 ? 4.133 7.466 -3.228 1.00 98.06 83 ASN A C 1
ATOM 679 O O . ASN A 1 83 ? 3.571 6.479 -3.710 1.00 98.06 83 ASN A O 1
ATOM 683 N N . SER A 1 84 ? 5.255 7.963 -3.732 1.00 97.56 84 SER A N 1
ATOM 684 C CA . SER A 1 84 ? 6.088 7.353 -4.765 1.00 97.56 84 SER A CA 1
ATOM 685 C C . SER A 1 84 ? 7.551 7.348 -4.316 1.00 97.56 84 SER A C 1
ATOM 687 O O . SER A 1 84 ? 7.980 8.236 -3.575 1.00 97.56 84 SER A O 1
ATOM 689 N N . GLN A 1 85 ? 8.323 6.368 -4.774 1.00 98.12 85 GLN A N 1
ATOM 690 C CA . GLN A 1 85 ? 9.768 6.309 -4.565 1.00 98.12 85 GLN A CA 1
ATOM 691 C C . GLN A 1 85 ? 10.469 6.381 -5.919 1.00 98.12 85 GLN A C 1
ATOM 693 O O . GLN A 1 85 ? 10.119 5.623 -6.822 1.00 98.12 85 GLN A O 1
ATOM 698 N N . THR A 1 86 ? 11.469 7.249 -6.037 1.00 97.62 86 THR A N 1
ATOM 699 C CA . THR A 1 86 ? 12.309 7.372 -7.235 1.00 97.62 86 THR A CA 1
ATOM 700 C C . THR A 1 86 ? 13.766 7.249 -6.821 1.00 97.62 86 THR A C 1
ATOM 702 O O . THR A 1 86 ? 14.217 7.991 -5.946 1.00 97.62 86 THR A O 1
ATOM 705 N N . ASN A 1 87 ? 14.507 6.327 -7.443 1.00 97.12 87 ASN A N 1
ATOM 706 C CA . ASN A 1 87 ? 15.915 6.050 -7.128 1.00 97.12 87 ASN A CA 1
ATOM 707 C C . ASN A 1 87 ? 16.160 5.890 -5.612 1.00 97.12 87 ASN A C 1
ATOM 709 O O . ASN A 1 87 ? 17.024 6.543 -5.025 1.00 97.12 87 ASN A O 1
ATOM 713 N N . GLY A 1 88 ? 15.311 5.104 -4.947 1.00 96.94 88 GLY A N 1
ATOM 714 C CA . GLY A 1 88 ? 15.411 4.808 -3.517 1.00 96.94 88 GLY A CA 1
ATOM 715 C C . GLY A 1 88 ? 14.937 5.930 -2.585 1.00 96.94 88 GLY A C 1
ATOM 716 O O . GLY A 1 88 ? 14.844 5.718 -1.375 1.00 96.94 88 GLY A O 1
ATOM 717 N N . THR A 1 89 ? 14.568 7.102 -3.110 1.00 97.81 89 THR A N 1
ATOM 718 C CA . THR A 1 89 ? 14.133 8.251 -2.303 1.00 97.81 89 THR A CA 1
ATOM 719 C C . THR A 1 89 ? 12.618 8.401 -2.338 1.00 97.81 89 THR A C 1
ATOM 721 O O . THR A 1 89 ? 12.021 8.498 -3.409 1.00 97.81 89 THR A O 1
ATOM 724 N N . TRP A 1 90 ? 11.992 8.410 -1.160 1.00 97.88 90 TRP A N 1
ATOM 725 C CA . TRP A 1 90 ? 10.560 8.671 -1.014 1.00 97.88 90 TRP A CA 1
ATOM 726 C C . TRP A 1 90 ? 10.247 10.148 -1.247 1.00 97.88 90 TRP A C 1
ATOM 728 O O . TRP A 1 90 ? 10.994 11.019 -0.799 1.00 97.88 90 TRP A O 1
ATOM 738 N N . GLY A 1 91 ? 9.133 10.414 -1.926 1.00 97.75 91 GLY A N 1
ATOM 739 C CA . GLY A 1 91 ? 8.583 11.755 -2.072 1.00 97.75 91 GLY A CA 1
ATOM 740 C C . GLY A 1 91 ? 7.834 12.235 -0.826 1.00 97.75 91 GLY A C 1
ATOM 741 O O . GLY A 1 91 ? 7.895 11.632 0.252 1.00 97.75 91 GLY A O 1
ATOM 742 N N . GLU A 1 92 ? 7.102 13.333 -0.991 1.00 97.69 92 GLU A N 1
ATOM 743 C CA . GLU A 1 92 ? 6.187 13.848 0.027 1.00 97.69 92 GLU A CA 1
ATOM 744 C C . GLU A 1 92 ? 4.984 12.906 0.205 1.00 97.69 92 GLU A C 1
ATOM 746 O O . GLU A 1 92 ? 4.436 12.378 -0.760 1.00 97.69 92 GLU A O 1
ATOM 751 N N . GLU A 1 93 ? 4.586 12.662 1.455 1.00 97.81 93 GLU A N 1
ATOM 752 C CA . GLU A 1 93 ? 3.436 11.812 1.766 1.00 97.81 93 GLU A CA 1
ATOM 753 C C . GLU A 1 93 ? 2.113 12.566 1.564 1.00 97.81 93 GLU A C 1
ATOM 755 O O . GLU A 1 93 ? 1.841 13.553 2.248 1.00 97.81 93 GLU A O 1
ATOM 760 N N . GLU A 1 94 ? 1.217 12.019 0.745 1.00 97.31 94 GLU A N 1
ATOM 761 C CA . GLU A 1 94 ? -0.187 12.424 0.719 1.00 97.31 94 GLU A CA 1
ATOM 762 C C . GLU A 1 94 ? -0.988 11.598 1.733 1.00 97.31 94 GLU A C 1
ATOM 764 O O . GLU A 1 94 ? -0.918 10.368 1.758 1.00 97.31 94 GLU A O 1
ATOM 769 N N . ARG A 1 95 ? -1.764 12.258 2.601 1.00 96.44 95 ARG A N 1
ATOM 770 C CA . ARG A 1 95 ? -2.458 11.607 3.727 1.00 96.44 95 ARG A CA 1
ATOM 771 C C . ARG A 1 95 ? -3.971 11.781 3.639 1.00 96.44 95 ARG A C 1
ATOM 773 O O . ARG A 1 95 ? -4.494 12.878 3.828 1.00 96.44 95 ARG A O 1
ATOM 780 N N . VAL A 1 96 ? -4.694 10.679 3.442 1.00 92.62 96 VAL A N 1
ATOM 781 C CA . VAL A 1 96 ? -6.163 10.661 3.398 1.00 92.62 96 VAL A CA 1
ATOM 782 C C . VAL A 1 96 ? -6.718 10.451 4.807 1.00 92.62 96 VAL A C 1
ATOM 784 O O . VAL A 1 96 ? -6.647 9.357 5.368 1.00 92.62 96 VAL A O 1
ATOM 787 N N . LEU A 1 97 ? -7.263 11.521 5.396 1.00 84.31 97 LEU A N 1
ATOM 788 C CA . LEU A 1 97 ? -7.719 11.550 6.796 1.00 84.31 97 LEU A CA 1
ATOM 789 C C . LEU A 1 97 ? -9.243 11.551 6.972 1.00 84.31 97 LEU A C 1
ATOM 791 O O . LEU A 1 97 ? -9.721 11.383 8.098 1.00 84.31 97 LEU A O 1
ATOM 795 N N . SER A 1 98 ? -10.007 11.814 5.913 1.00 85.69 98 SER A N 1
ATOM 796 C CA . SER A 1 98 ? -11.464 11.996 5.972 1.00 85.69 98 SER A CA 1
ATOM 797 C C . SER A 1 98 ? -12.244 10.683 5.920 1.00 85.69 98 SER A C 1
ATOM 799 O O . SER A 1 98 ? -13.360 10.625 6.431 1.00 85.69 98 SER A O 1
ATOM 801 N N . TYR A 1 99 ? -11.666 9.630 5.340 1.00 85.88 99 TYR A N 1
ATOM 802 C CA . TYR A 1 99 ? -12.335 8.354 5.111 1.00 85.88 99 TYR A CA 1
ATOM 803 C C . TYR A 1 99 ? -11.346 7.194 5.246 1.00 85.88 99 TYR A C 1
ATOM 805 O O . TYR A 1 99 ? -10.267 7.225 4.659 1.00 85.88 99 TYR A O 1
ATOM 813 N N . PHE A 1 100 ? -11.715 6.181 6.033 1.00 91.88 100 PHE A N 1
ATOM 814 C CA . PHE A 1 100 ? -10.892 4.995 6.275 1.00 91.88 100 PHE A CA 1
ATOM 815 C C . PHE A 1 100 ? -11.776 3.734 6.252 1.00 91.88 100 PHE A C 1
ATOM 817 O O . PHE A 1 100 ? -12.316 3.345 7.287 1.00 91.88 100 PHE A O 1
ATOM 824 N N . PRO A 1 101 ? -11.974 3.112 5.076 1.00 91.81 101 PRO A N 1
ATOM 825 C CA . PRO A 1 101 ? -12.917 2.005 4.886 1.00 91.81 101 PRO A CA 1
ATOM 826 C C . PRO A 1 101 ? -12.345 0.617 5.199 1.00 91.81 101 PRO A C 1
ATOM 828 O O . PRO A 1 101 ? -12.864 -0.382 4.709 1.00 91.81 101 PRO A O 1
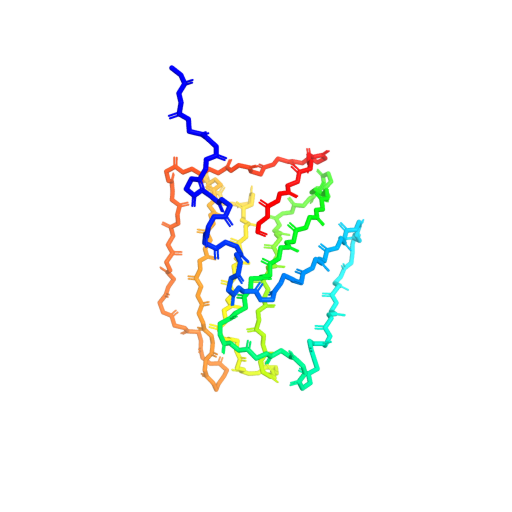ATOM 831 N N . PHE A 1 102 ? -11.271 0.528 5.981 1.00 92.62 102 PHE A N 1
ATOM 832 C CA . PHE A 1 102 ? -10.604 -0.740 6.265 1.00 92.62 102 PHE A CA 1
ATOM 833 C C . PHE A 1 102 ? -10.790 -1.128 7.728 1.00 92.62 102 PHE A C 1
ATOM 835 O O . PHE A 1 102 ? -10.625 -0.299 8.625 1.00 92.62 102 PHE A O 1
ATOM 842 N N . ALA A 1 103 ? -11.082 -2.402 7.976 1.00 92.75 103 ALA A N 1
ATOM 843 C CA . ALA A 1 103 ? -11.187 -2.957 9.319 1.00 92.75 103 ALA A CA 1
ATOM 844 C C . ALA A 1 10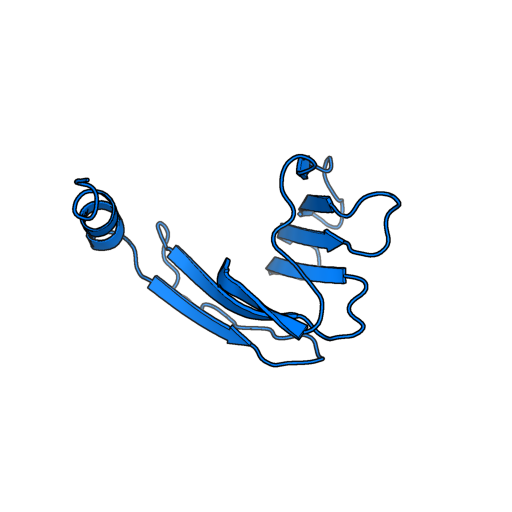3 ? -10.625 -4.384 9.360 1.00 92.75 103 ALA A C 1
ATOM 846 O O . ALA A 1 103 ? -10.742 -5.103 8.366 1.00 92.75 103 ALA A O 1
ATOM 847 N N . PRO A 1 104 ? -10.037 -4.818 1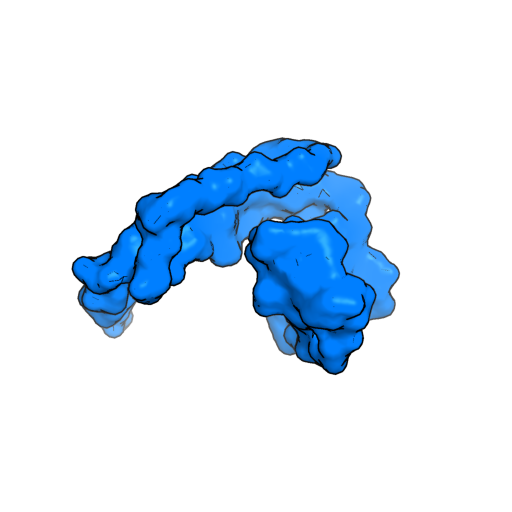0.490 1.00 91.25 104 PRO A N 1
ATOM 848 C CA . PRO A 1 104 ? -9.589 -6.194 10.674 1.00 91.25 104 PRO A CA 1
ATOM 849 C C . PRO A 1 104 ? -10.672 -7.226 10.340 1.00 91.25 104 PRO A C 1
ATOM 851 O O . PRO A 1 104 ? -11.832 -7.052 10.708 1.00 91.25 104 PRO A O 1
ATOM 854 N N . SER A 1 105 ? -10.285 -8.307 9.659 1.00 91.94 105 SER A N 1
ATOM 855 C CA . SER A 1 105 ? -11.173 -9.399 9.223 1.00 91.94 105 SER A CA 1
ATOM 856 C C . SER A 1 105 ? -12.278 -9.000 8.235 1.00 91.94 105 SER A C 1
ATOM 858 O O . SER A 1 105 ? -13.119 -9.835 7.906 1.00 91.94 105 SER A O 1
ATOM 860 N N . GLN A 1 106 ? -12.292 -7.756 7.744 1.00 92.44 106 GLN A N 1
ATOM 861 C CA . GLN A 1 106 ? -13.281 -7.282 6.780 1.00 92.44 106 GLN A CA 1
ATOM 862 C C . GLN A 1 106 ? -12.743 -7.371 5.348 1.00 92.44 106 GLN A C 1
ATOM 864 O O . GLN A 1 106 ? -11.555 -7.151 5.093 1.00 92.44 106 GLN A O 1
ATOM 869 N N . GLY A 1 107 ? -13.634 -7.702 4.411 1.00 91.12 107 GLY A N 1
ATOM 870 C CA . GLY A 1 107 ? -13.350 -7.624 2.982 1.00 91.12 107 GLY A CA 1
ATOM 871 C C . GLY A 1 107 ? -13.171 -6.177 2.516 1.00 91.12 107 GLY A C 1
ATOM 872 O O . GLY A 1 107 ? -13.843 -5.278 3.022 1.00 91.12 107 GLY A O 1
ATOM 873 N N . PHE A 1 108 ? -12.292 -5.956 1.545 1.00 89.31 108 PHE A N 1
ATOM 874 C CA . PHE A 1 108 ? -12.113 -4.667 0.882 1.00 89.31 108 PHE A CA 1
ATOM 875 C C . PHE A 1 108 ? -12.013 -4.832 -0.636 1.00 89.31 108 PHE A C 1
ATOM 877 O O . PHE A 1 108 ? -11.679 -5.905 -1.141 1.00 89.31 108 PHE A O 1
ATOM 884 N N . GLU A 1 109 ? -12.290 -3.736 -1.335 1.00 88.88 109 GLU A N 1
ATOM 885 C CA . GLU A 1 109 ? -12.120 -3.563 -2.774 1.00 88.88 109 GLU A CA 1
ATOM 886 C C . GLU A 1 109 ? -11.421 -2.216 -3.002 1.00 88.88 109 GLU A C 1
ATOM 888 O O . GLU A 1 109 ? -11.814 -1.219 -2.387 1.00 88.88 109 GLU A O 1
ATOM 893 N N . ALA A 1 110 ? -10.368 -2.206 -3.818 1.00 81.44 110 ALA A N 1
ATOM 894 C CA . ALA A 1 110 ? -9.551 -1.036 -4.139 1.00 81.44 110 ALA A CA 1
ATOM 895 C C . ALA A 1 110 ? -9.248 -0.956 -5.637 1.00 81.44 110 ALA A C 1
ATOM 897 O O . ALA A 1 110 ? -9.165 -2.034 -6.279 1.00 81.44 110 ALA A O 1
#

Mean predicted aligned error: 7.92 Å

Foldseek 3Di:
DDDDPVVVVVVVPAAEAEAEDADPDDDDDDPPPPPDPPHHYKYKYFAAQPDQWDWDFDAPDPQWTVWIWIQGPNDPATWIWIWIGDRNRIDDIDIDRPDRPHDHRDMDMD

Nearest PDB structures (foldseek):
  3w58-assembly2_D  TM=8.229E-01  e=1.395E-04  Homo sapiens
  4lbq-assembly2_C  TM=8.297E-01  e=1.395E-04  Mus musculus
  1wld-assembly1_A-2  TM=8.969E-01  e=4.576E-04  Conger myriaster
  2ymz-assembly2_C  TM=9.303E-01  e=2.107E-03  Gallus gallus
  2jj6-assembly2_B  TM=8.688E-01  e=5.510E-03  Homo sapiens

InterPro domains:
  IPR001079 Galectin, carbohydrate recognition domain [PF00337] (35-109)
  IPR001079 Galectin, carbohydrate recognition domain [PS51304] (27-110)
  IPR013320 Concanavalin A-like lectin/glucanase domain superfamily [SSF49899] (27-109)
  IPR044156 Galectin-like [PTHR11346] (37-109)

Solvent-accessible surface area (backbone atoms only — not comparable to full-atom values): 6853 Å² total; per-residue (Å²): 143,86,84,84,59,71,73,56,65,62,54,77,75,39,57,76,44,83,43,83,45,83,63,96,56,95,80,87,81,86,69,62,90,81,63,56,85,68,58,43,70,39,40,36,36,52,39,52,76,81,55,50,62,48,76,54,70,46,62,86,51,100,33,30,25,78,34,36,37,39,42,32,63,75,48,102,62,58,34,40,35,40,37,36,26,55,85,68,42,72,59,75,77,45,74,44,75,90,69,76,92,76,51,65,66,34,72,48,76,84

Radius of gyration: 15.77 Å; Cα contacts (8 Å, |Δi|>4): 171; chains: 1; bounding box: 49×28×39 Å

pLDDT: mean 82.95, std 17.24, range [34.41, 98.12]